Protein AF-0000000068720151 (afdb_homodimer)

pLDDT: mean 91.63, std 10.08, range [41.59, 97.94]

Sequence (120 aa):
MGKVEFNQDSFGQQLIITGLARLVEAEGLTPHEAFDVLRLIQTNTFHALADLHKEYKNNKMGKVEFNQDSFGQQLIITGLARLVEAEGLTPHEAFDVLRLIQTNTFHALADLHKEYKNNK

Foldseek 3Di:
DPDDDDDPPDPVVVVLVVVLVCCCPVVVDDNVVSVVVVVVCCVVCVVVVVVVVVVVVVVD/DPDDDDDCPDPVVVVLVVVLVCCCPVVVDDNVVSVVVVVVCCVVCVVVVVVVVVVVVVVD

Nearest PDB structures (foldseek):
  1zx3-assembly1_A  TM=4.528E-01  e=2.268E+00  Nitrosomonas europaea ATCC 19718
  5qt4-assembly1_A  TM=7.504E-01  e=8.274E+00  Trypanosoma brucei
  7rd1-assembly1_R  TM=5.507E-01  e=5.374E+00  Chimpanzee adenovirus Y25
  3vox-assembly1_A  TM=3.774E-01  e=6.206E+00  Lactococcus lactis subsp. lactis Il1403
  5qt4-assembly1_A  TM=7.510E-01  e=6.836E+00  Trypanosoma brucei

Solvent-accessible surface area (backbone atoms only — not comparable to full-atom values): 6580 Å² total; per-residue (Å²): 124,84,79,78,67,89,46,87,84,36,67,27,52,43,32,30,52,50,10,47,49,37,32,21,60,73,67,65,32,48,52,68,53,42,51,52,41,51,53,45,47,50,68,74,40,42,66,63,39,45,52,44,30,53,50,41,63,69,72,105,124,83,79,79,66,88,47,87,82,37,67,27,52,43,32,31,52,51,11,47,48,36,32,22,60,74,67,63,32,48,52,67,52,43,52,52,42,50,54,45,48,50,69,74,38,44,66,64,38,44,52,45,30,54,51,41,62,70,72,105

Radius of gyration: 14.35 Å; Cα contacts (8 Å, |Δi|>4): 146; chains: 2; bounding box: 29×47×34 Å

Organism: Bacillus thuringiensis (NCBI:txid1428)

Structure (mmCIF, N/CA/C/O backbone):
data_AF-0000000068720151-model_v1
#
loop_
_entity.id
_entity.type
_entity.pdbx_description
1 polymer 'Uncharacterized protein'
#
loop_
_atom_site.group_PDB
_atom_site.id
_atom_site.type_symbol
_atom_site.label_atom_id
_atom_site.label_alt_id
_atom_site.label_comp_id
_atom_site.label_asym_id
_atom_site.label_entity_id
_atom_site.label_seq_id
_atom_site.pdbx_PDB_ins_code
_atom_site.Cartn_x
_atom_site.Cartn_y
_atom_site.Cartn_z
_atom_site.occupancy
_atom_site.B_iso_or_equiv
_atom_site.auth_seq_id
_atom_site.auth_comp_id
_atom_site.auth_asym_id
_atom_site.auth_atom_id
_atom_site.pdbx_PDB_model_num
ATOM 1 N N . MET A 1 1 ? 14.273 -16.922 -3.461 1 41.59 1 MET A N 1
ATOM 2 C CA . MET A 1 1 ? 13.211 -15.945 -3.244 1 41.59 1 MET A CA 1
ATOM 3 C C . MET A 1 1 ? 13.469 -14.664 -4.035 1 41.59 1 MET A C 1
ATOM 5 O O . MET A 1 1 ? 14.531 -14.055 -3.906 1 41.59 1 MET A O 1
ATOM 9 N N . GLY A 1 2 ? 12.977 -14.688 -5.211 1 53.66 2 GLY A N 1
ATOM 10 C CA . GLY A 1 2 ? 13.414 -13.594 -6.062 1 53.66 2 GLY A CA 1
ATOM 11 C C . GLY A 1 2 ? 13.367 -12.25 -5.371 1 53.66 2 GLY A C 1
ATOM 12 O O . GLY A 1 2 ? 12.656 -12.078 -4.379 1 53.66 2 GLY A O 1
ATOM 13 N N . LYS A 1 3 ? 14.398 -11.438 -5.328 1 67.62 3 LYS A N 1
ATOM 14 C CA . LYS A 1 3 ? 14.711 -10.227 -4.566 1 67.62 3 LYS A CA 1
ATOM 15 C C . LYS A 1 3 ? 13.688 -9.125 -4.848 1 67.62 3 LYS A C 1
ATOM 17 O O . LYS A 1 3 ? 13.523 -8.703 -5.992 1 67.62 3 LYS A O 1
ATOM 22 N N . VAL A 1 4 ? 12.578 -9.031 -4.012 1 81.94 4 VAL A N 1
ATOM 23 C CA . VAL A 1 4 ? 11.648 -7.91 -4.109 1 81.94 4 VAL A CA 1
ATOM 24 C C . VAL A 1 4 ? 12.414 -6.594 -4.074 1 81.94 4 VAL A C 1
ATOM 26 O O . VAL A 1 4 ? 13.359 -6.438 -3.297 1 81.94 4 VAL A O 1
ATOM 29 N N . GLU A 1 5 ? 12.203 -5.812 -5.121 1 88.94 5 GLU A N 1
ATOM 30 C CA . GLU A 1 5 ? 12.867 -4.516 -5.207 1 88.94 5 GLU A CA 1
ATOM 31 C C . GLU A 1 5 ? 11.852 -3.383 -5.34 1 88.94 5 GLU A C 1
ATOM 33 O O . GLU A 1 5 ? 10.727 -3.6 -5.805 1 88.94 5 GLU A O 1
ATOM 38 N N . PHE A 1 6 ? 12.305 -2.312 -4.824 1 91.38 6 PHE A N 1
ATOM 39 C CA . PHE A 1 6 ? 11.523 -1.107 -5.074 1 91.38 6 PHE A CA 1
ATOM 40 C C . PHE A 1 6 ? 11.586 -0.722 -6.551 1 91.38 6 PHE A C 1
ATOM 42 O O . PHE A 1 6 ? 12.672 -0.605 -7.121 1 91.38 6 PHE A O 1
ATOM 49 N N . ASN A 1 7 ? 10.508 -0.681 -7.141 1 91.69 7 ASN A N 1
ATOM 50 C CA . ASN A 1 7 ? 10.398 -0.36 -8.562 1 91.69 7 ASN A CA 1
ATOM 51 C C . ASN A 1 7 ? 9.32 0.685 -8.82 1 91.69 7 ASN A C 1
ATOM 53 O O . ASN A 1 7 ? 8.125 0.381 -8.75 1 91.69 7 ASN A O 1
ATOM 57 N N . GLN A 1 8 ? 9.75 1.823 -9.281 1 86.12 8 GLN A N 1
ATOM 58 C CA . GLN A 1 8 ? 8.82 2.928 -9.492 1 86.12 8 GLN A CA 1
ATOM 59 C C . GLN A 1 8 ? 7.961 2.693 -10.734 1 86.12 8 GLN A C 1
ATOM 61 O O . GLN A 1 8 ? 6.938 3.357 -10.922 1 86.12 8 GLN A O 1
ATOM 66 N N . ASP A 1 9 ? 8.469 1.766 -11.547 1 89.94 9 ASP A N 1
ATOM 67 C CA . ASP A 1 9 ? 7.746 1.499 -12.781 1 89.94 9 ASP A CA 1
ATOM 68 C C . ASP A 1 9 ? 6.68 0.422 -12.578 1 89.94 9 ASP A C 1
ATOM 70 O O . ASP A 1 9 ? 5.887 0.15 -13.484 1 89.94 9 ASP A O 1
ATOM 74 N N . SER A 1 10 ? 6.594 -0.222 -11.438 1 93.38 10 SER A N 1
ATOM 75 C CA . SER A 1 10 ? 5.562 -1.202 -11.109 1 93.38 10 SER A CA 1
ATOM 76 C C . SER A 1 10 ? 4.215 -0.529 -10.867 1 93.38 10 SER A C 1
ATOM 78 O O . SER A 1 10 ? 4.086 0.311 -9.977 1 93.38 10 SER A O 1
ATOM 80 N N . PHE A 1 11 ? 3.32 -0.9 -11.672 1 94.75 11 PHE A N 1
ATOM 81 C CA . PHE A 1 11 ? 1.994 -0.306 -11.547 1 94.75 11 PHE A CA 1
ATOM 82 C C . PHE A 1 11 ? 1.408 -0.584 -10.164 1 94.75 11 PHE A C 1
ATOM 84 O O . PHE A 1 11 ? 0.791 0.294 -9.555 1 94.75 11 PHE A O 1
ATOM 91 N N . GLY A 1 12 ? 1.623 -1.837 -9.609 1 96.06 12 GLY A N 1
ATOM 92 C CA . GLY A 1 12 ? 1.168 -2.176 -8.273 1 96.06 12 GLY A CA 1
ATOM 93 C C . GLY A 1 12 ? 1.778 -1.302 -7.195 1 96.06 12 GLY A C 1
ATOM 94 O O . GLY A 1 12 ? 1.074 -0.822 -6.305 1 96.06 12 GLY A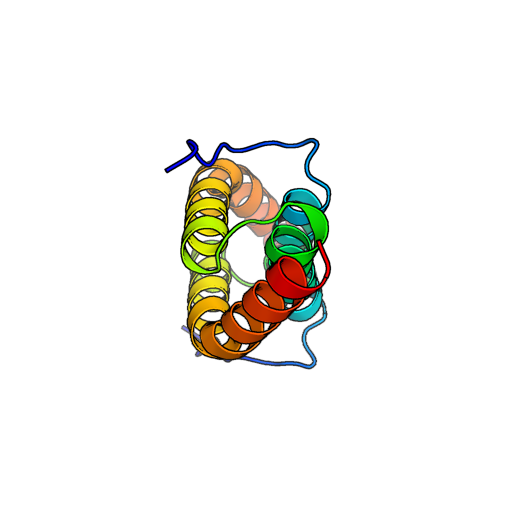 O 1
ATOM 95 N N . GLN A 1 13 ? 3.064 -1.029 -7.324 1 97.06 13 GLN A N 1
ATOM 96 C CA . GLN A 1 13 ? 3.734 -0.199 -6.328 1 97.06 13 GLN A CA 1
ATOM 97 C C . GLN A 1 13 ? 3.293 1.258 -6.441 1 97.06 13 GLN A C 1
ATOM 99 O O . GLN A 1 13 ? 3.143 1.945 -5.43 1 97.06 13 GLN A O 1
ATOM 104 N N . GLN A 1 14 ? 3.01 1.705 -7.66 1 97.25 14 GLN A N 1
ATOM 105 C CA . GLN A 1 14 ? 2.523 3.066 -7.855 1 97.25 14 GLN A CA 1
ATOM 106 C C . GLN A 1 14 ? 1.164 3.266 -7.191 1 97.25 14 GLN A C 1
ATOM 108 O O . GLN A 1 14 ? 0.91 4.309 -6.586 1 97.25 14 GLN A O 1
ATOM 113 N N . LEU A 1 15 ? 0.269 2.303 -7.316 1 97.5 15 LEU A N 1
ATOM 114 C CA . LEU A 1 15 ? -1.041 2.375 -6.676 1 97.5 15 LEU A CA 1
ATOM 115 C C . LEU A 1 15 ? -0.901 2.471 -5.16 1 97.5 15 LEU A C 1
ATOM 117 O O . LEU A 1 15 ? -1.6 3.258 -4.52 1 97.5 15 LEU A O 1
ATOM 121 N N . ILE A 1 16 ? 0.023 1.646 -4.559 1 97.81 16 ILE A N 1
ATOM 122 C CA . ILE A 1 16 ? 0.236 1.635 -3.117 1 97.81 16 ILE A CA 1
ATOM 123 C C . ILE A 1 16 ? 0.762 2.994 -2.662 1 97.81 16 ILE A C 1
ATOM 125 O O . ILE A 1 16 ? 0.274 3.559 -1.68 1 97.81 16 ILE A O 1
ATOM 129 N N . ILE A 1 17 ? 1.758 3.584 -3.406 1 97.94 17 ILE A N 1
ATOM 130 C CA . ILE A 1 17 ? 2.326 4.887 -3.07 1 97.94 17 ILE A CA 1
ATOM 131 C C . ILE A 1 17 ? 1.241 5.957 -3.145 1 97.94 17 ILE A C 1
ATOM 133 O O . ILE A 1 17 ? 1.145 6.812 -2.264 1 97.94 17 ILE A O 1
ATOM 137 N N . THR A 1 18 ? 0.446 5.898 -4.195 1 97.69 18 THR A N 1
ATOM 138 C CA . THR A 1 18 ? -0.649 6.852 -4.352 1 97.69 18 THR A CA 1
ATOM 139 C C . THR A 1 18 ? -1.644 6.727 -3.201 1 97.69 18 THR A C 1
ATOM 141 O O . THR A 1 18 ? -2.146 7.73 -2.697 1 97.69 18 THR A O 1
ATOM 144 N N . GLY A 1 19 ? -1.971 5.477 -2.818 1 97.62 19 GLY A N 1
ATOM 145 C CA . GLY A 1 19 ? -2.844 5.262 -1.675 1 97.62 19 GLY A CA 1
ATOM 146 C C . GLY A 1 19 ? -2.309 5.871 -0.393 1 97.62 19 GLY A C 1
ATOM 147 O O . GLY A 1 19 ? -3.051 6.512 0.353 1 97.62 19 GLY A O 1
ATOM 148 N N . LEU A 1 20 ? -0.996 5.699 -0.151 1 97.44 20 LEU A N 1
ATOM 149 C CA . LEU A 1 20 ? -0.358 6.281 1.024 1 97.44 20 LEU A CA 1
ATOM 150 C C . LEU A 1 20 ? -0.434 7.805 0.988 1 97.44 20 LEU A C 1
ATOM 152 O O . LEU A 1 20 ? -0.762 8.438 1.994 1 97.44 20 LEU A O 1
ATOM 156 N N . ALA A 1 21 ? -0.128 8.398 -0.179 1 97.38 21 ALA A N 1
ATOM 157 C CA . ALA A 1 21 ? -0.185 9.852 -0.333 1 97.38 21 ALA A CA 1
ATOM 158 C C . ALA A 1 21 ? -1.59 10.375 -0.053 1 97.38 21 ALA A C 1
ATOM 160 O O . ALA A 1 21 ? -1.752 11.422 0.578 1 97.38 21 ALA A O 1
ATOM 161 N N . ARG A 1 22 ? -2.576 9.648 -0.525 1 96.56 22 ARG A N 1
ATOM 162 C CA . ARG A 1 22 ? -3.963 10.039 -0.311 1 96.56 22 ARG A CA 1
ATOM 163 C C . ARG A 1 22 ? -4.312 10.031 1.174 1 96.56 22 ARG A C 1
ATOM 165 O O . ARG A 1 22 ? -5.016 10.922 1.657 1 96.56 22 ARG A O 1
ATOM 172 N N . LEU A 1 23 ? -3.877 9.008 1.908 1 95.81 23 LEU A N 1
ATOM 173 C CA . LEU A 1 23 ? -4.129 8.938 3.344 1 95.81 23 LEU A CA 1
ATOM 174 C C . LEU A 1 23 ? -3.561 10.164 4.055 1 95.81 23 LEU A C 1
ATOM 176 O O . LEU A 1 23 ? -4.191 10.703 4.965 1 95.81 23 LEU A O 1
ATOM 180 N N . VAL A 1 24 ? -2.412 10.656 3.559 1 95.81 24 VAL A N 1
ATOM 181 C CA . VAL A 1 24 ? -1.737 11.781 4.199 1 95.81 24 VAL A CA 1
ATOM 182 C C . VAL A 1 24 ? -2.379 13.094 3.754 1 95.81 24 VAL A C 1
ATOM 184 O O . VAL A 1 24 ? -2.746 13.922 4.586 1 95.81 24 VAL A O 1
ATOM 187 N N . GLU A 1 25 ? -2.594 13.234 2.514 1 93.44 25 GLU A N 1
ATOM 188 C CA . GLU A 1 25 ? -2.996 14.516 1.946 1 93.44 25 GLU A CA 1
ATOM 189 C C . GLU A 1 25 ? -4.5 14.734 2.084 1 93.44 25 GLU A C 1
ATOM 191 O O . GLU A 1 25 ? -4.953 15.859 2.301 1 93.44 25 GLU A O 1
ATOM 196 N N . ALA A 1 26 ? -5.285 13.656 1.957 1 89.38 26 ALA A N 1
ATOM 197 C CA . ALA A 1 26 ? -6.738 13.812 1.945 1 89.38 26 ALA A CA 1
ATOM 198 C C . ALA A 1 26 ? -7.336 13.477 3.309 1 89.38 26 ALA A C 1
ATOM 200 O O . ALA A 1 26 ? -8.352 14.055 3.709 1 89.38 26 ALA A O 1
ATOM 201 N N . GLU A 1 27 ? -6.73 12.594 4.012 1 88.25 27 GLU A N 1
ATOM 202 C CA . GLU A 1 27 ? -7.305 12.156 5.281 1 88.25 27 GLU A CA 1
ATOM 203 C C . GLU A 1 27 ? -6.535 12.734 6.465 1 88.25 27 GLU A C 1
ATOM 205 O O . GLU A 1 27 ? -6.957 12.602 7.613 1 88.25 27 GLU A O 1
ATOM 210 N N . GLY A 1 28 ? -5.379 13.359 6.238 1 91.12 28 GLY A N 1
ATOM 211 C CA . GLY A 1 28 ? -4.637 14.102 7.25 1 91.12 28 GLY A CA 1
ATOM 212 C C . GLY A 1 28 ? -3.811 13.203 8.156 1 91.12 28 GLY A C 1
ATOM 213 O O . GLY A 1 28 ? -3.396 13.617 9.242 1 91.12 28 GLY A O 1
ATOM 214 N N . LEU A 1 29 ? -3.623 11.969 7.777 1 94.19 29 LEU A N 1
ATOM 215 C CA . LEU A 1 29 ? -2.816 11.055 8.586 1 94.19 29 LEU A CA 1
ATOM 216 C C . LEU A 1 29 ? -1.342 11.445 8.523 1 94.19 29 LEU A C 1
ATOM 218 O O . LEU A 1 29 ? -0.856 11.898 7.488 1 94.19 29 LEU A O 1
ATOM 222 N N . THR A 1 30 ? -0.67 11.25 9.609 1 95.19 30 THR A N 1
ATOM 223 C CA . THR A 1 30 ? 0.785 11.344 9.586 1 95.19 30 THR A CA 1
ATOM 224 C C . THR A 1 30 ? 1.392 10.156 8.852 1 95.19 30 THR A C 1
ATOM 226 O O . THR A 1 30 ? 0.724 9.141 8.641 1 95.19 30 THR A O 1
ATOM 229 N N . PRO A 1 31 ? 2.6 10.266 8.398 1 95.69 31 PRO A N 1
ATOM 230 C CA . PRO A 1 31 ? 3.25 9.109 7.773 1 95.69 31 PRO A CA 1
ATOM 231 C C . PRO A 1 31 ? 3.217 7.863 8.648 1 95.69 31 PRO A C 1
ATOM 233 O O . PRO A 1 31 ? 2.957 6.762 8.156 1 95.69 31 PRO A O 1
ATOM 236 N N . HIS A 1 32 ? 3.404 8.016 9.945 1 95.62 32 HIS A N 1
ATOM 237 C CA . HIS A 1 32 ? 3.379 6.879 10.859 1 95.62 32 HIS A CA 1
ATOM 238 C C . HIS A 1 32 ? 1.992 6.25 10.922 1 95.62 32 HIS A C 1
ATOM 240 O O . HIS A 1 32 ? 1.861 5.023 10.906 1 95.62 32 HIS A O 1
ATOM 246 N N . GLU A 1 33 ? 1.009 7.074 11 1 95.94 33 GLU A N 1
ATOM 247 C CA . GLU A 1 33 ? -0.359 6.566 11.016 1 95.94 33 GLU A CA 1
ATOM 248 C C . GLU A 1 33 ? -0.703 5.863 9.703 1 95.94 33 GLU A C 1
ATOM 250 O O . GLU A 1 33 ? -1.388 4.84 9.703 1 95.94 33 GLU A O 1
ATOM 255 N N . ALA A 1 34 ? -0.273 6.457 8.547 1 96.56 34 ALA A N 1
ATOM 256 C CA . ALA A 1 34 ? -0.475 5.82 7.25 1 96.56 34 ALA A CA 1
ATOM 257 C C . ALA A 1 34 ? 0.178 4.441 7.211 1 96.56 34 ALA A C 1
ATOM 259 O O . ALA A 1 34 ? -0.389 3.494 6.656 1 96.56 34 ALA A O 1
ATOM 260 N N . PHE A 1 35 ? 1.33 4.309 7.773 1 96.5 35 PHE A N 1
ATOM 261 C CA . PHE A 1 35 ? 2.027 3.029 7.809 1 96.5 35 PHE A CA 1
ATOM 262 C C . PHE A 1 35 ? 1.314 2.049 8.727 1 96.5 35 PHE A C 1
ATOM 264 O O . PHE A 1 35 ? 1.316 0.84 8.477 1 96.5 35 PHE A O 1
ATOM 271 N N . ASP A 1 36 ? 0.701 2.518 9.812 1 95.88 36 ASP A N 1
ATOM 272 C CA . ASP A 1 36 ? -0.145 1.668 10.648 1 95.88 36 ASP A CA 1
ATOM 273 C C . ASP A 1 36 ? -1.32 1.111 9.852 1 95.88 36 ASP A C 1
ATOM 275 O O . ASP A 1 36 ? -1.708 -0.045 10.031 1 95.88 36 ASP A O 1
ATOM 279 N N . VAL A 1 37 ? -1.854 1.95 8.984 1 95.56 37 VAL A N 1
ATOM 280 C CA . VAL A 1 37 ? -2.932 1.502 8.109 1 95.56 37 VAL A CA 1
ATOM 281 C C . VAL A 1 37 ? -2.434 0.371 7.215 1 95.56 37 VAL A C 1
ATOM 283 O O . VAL A 1 37 ? -3.145 -0.612 6.992 1 95.56 37 VAL A O 1
ATOM 286 N N . LEU A 1 38 ? -1.179 0.448 6.652 1 95.75 38 LEU A N 1
ATOM 287 C CA . LEU A 1 38 ? -0.61 -0.608 5.824 1 95.75 38 LEU A CA 1
ATOM 288 C C . LEU A 1 38 ? -0.58 -1.934 6.578 1 95.75 38 LEU A C 1
ATOM 290 O O . LEU A 1 38 ? -0.884 -2.984 6.008 1 95.75 38 LEU A O 1
ATOM 294 N N . ARG A 1 39 ? -0.204 -1.845 7.793 1 94.31 39 ARG A N 1
ATOM 295 C CA . ARG A 1 39 ? -0.138 -3.059 8.602 1 94.31 39 ARG A CA 1
ATOM 296 C C . ARG A 1 39 ? -1.521 -3.68 8.766 1 94.31 39 ARG A C 1
ATOM 298 O O . ARG A 1 39 ? -1.667 -4.902 8.711 1 94.31 39 ARG A O 1
ATOM 305 N N . LEU A 1 40 ? -2.504 -2.84 8.984 1 95.5 40 LEU A N 1
ATOM 306 C CA . LEU A 1 40 ? -3.875 -3.328 9.102 1 95.5 40 LEU A CA 1
ATOM 307 C C . LEU A 1 40 ? -4.34 -3.961 7.797 1 95.5 40 LEU A C 1
ATOM 309 O O . LEU A 1 40 ? -4.965 -5.023 7.805 1 95.5 40 LEU A O 1
ATOM 313 N N . ILE A 1 41 ? -3.963 -3.299 6.758 1 96.44 41 ILE A N 1
ATOM 314 C CA . ILE A 1 41 ? -4.344 -3.812 5.445 1 96.44 41 ILE A CA 1
ATOM 315 C C . ILE A 1 41 ? -3.686 -5.172 5.215 1 96.44 41 ILE A C 1
ATOM 317 O O . ILE A 1 41 ? -4.324 -6.102 4.711 1 96.44 41 ILE A O 1
ATOM 321 N N . GLN A 1 42 ? -2.434 -5.227 5.531 1 95.81 42 GLN A N 1
ATOM 322 C CA . GLN A 1 42 ? -1.719 -6.492 5.426 1 95.81 42 GLN A CA 1
ATOM 323 C C . GLN A 1 42 ? -2.465 -7.609 6.148 1 95.81 42 GLN A C 1
ATOM 325 O O . GLN A 1 42 ? -2.736 -8.664 5.57 1 95.81 42 GLN A O 1
ATOM 330 N N . THR A 1 43 ? -2.83 -7.398 7.336 1 94.94 43 THR A N 1
ATOM 331 C CA . THR A 1 43 ? -3.463 -8.398 8.188 1 94.94 43 THR A CA 1
ATOM 332 C C . THR A 1 43 ? -4.844 -8.766 7.652 1 94.94 43 THR A C 1
ATOM 334 O O . THR A 1 43 ? -5.227 -9.938 7.656 1 94.94 43 THR A O 1
ATOM 337 N N . ASN A 1 44 ? -5.504 -7.848 7.156 1 95.75 44 ASN A N 1
ATOM 338 C CA . ASN A 1 44 ? -6.895 -8.062 6.77 1 95.75 44 ASN A CA 1
ATOM 339 C C . ASN A 1 44 ? -7.004 -8.641 5.363 1 95.75 44 ASN A C 1
ATOM 341 O O . ASN A 1 44 ? -8.062 -9.148 4.977 1 95.75 44 ASN A O 1
ATOM 345 N N . THR A 1 45 ? -5.875 -8.547 4.652 1 96.12 45 THR A N 1
ATOM 346 C CA . THR A 1 45 ? -5.992 -8.945 3.254 1 96.12 45 THR A CA 1
ATOM 347 C C . THR A 1 45 ? -5.164 -10.195 2.98 1 96.12 45 THR A C 1
ATOM 349 O O . THR A 1 45 ? -5.164 -10.719 1.861 1 96.12 45 THR A O 1
ATOM 352 N N . PHE A 1 46 ? -4.48 -10.711 3.902 1 96.25 46 PHE A N 1
ATOM 353 C CA . PHE A 1 46 ? -3.555 -11.812 3.689 1 96.25 46 PHE A CA 1
ATOM 354 C C . PHE A 1 46 ? -4.262 -13 3.035 1 96.25 46 PHE A C 1
ATOM 356 O O . PHE A 1 46 ? -3.803 -13.516 2.014 1 96.25 46 PHE A O 1
ATOM 363 N N . HIS A 1 47 ? -5.383 -13.477 3.592 1 96.06 47 HIS A N 1
ATOM 364 C CA . HIS A 1 47 ? -6.078 -14.656 3.09 1 96.06 47 HIS A CA 1
ATOM 365 C C . HIS A 1 47 ? -6.59 -14.438 1.671 1 96.06 47 HIS A C 1
ATOM 367 O O . HIS A 1 47 ? -6.48 -15.32 0.822 1 96.06 47 HIS A O 1
ATOM 373 N N . ALA A 1 48 ? -7.184 -13.328 1.5 1 96.06 48 ALA A N 1
ATOM 374 C CA . ALA A 1 48 ? -7.688 -13.008 0.167 1 96.06 48 ALA A CA 1
ATOM 375 C C . ALA A 1 48 ? -6.562 -13.008 -0.862 1 96.06 48 ALA A C 1
ATOM 377 O O . ALA A 1 48 ? -6.727 -13.523 -1.971 1 96.06 48 ALA A O 1
ATOM 378 N N . LEU A 1 49 ? -5.34 -12.547 -0.521 1 97.06 49 LEU A N 1
ATOM 379 C CA . LEU A 1 49 ? -4.195 -12.516 -1.422 1 97.06 49 LEU A CA 1
ATOM 380 C C . LEU A 1 49 ? -3.646 -13.922 -1.651 1 97.06 49 LEU A C 1
ATOM 382 O O . LEU A 1 49 ? -3.189 -14.242 -2.752 1 97.06 49 LEU A O 1
ATOM 386 N N . ALA A 1 50 ? -3.676 -14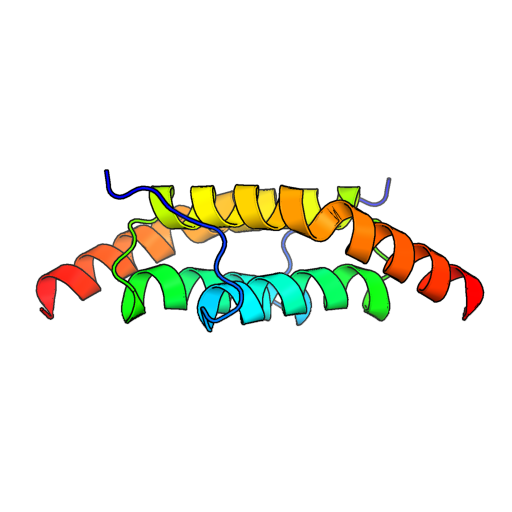.672 -0.575 1 96.88 50 ALA A N 1
ATOM 387 C CA . ALA A 1 50 ? -3.24 -16.062 -0.708 1 96.88 50 ALA A CA 1
ATOM 388 C C . ALA A 1 50 ? -4.117 -16.812 -1.7 1 96.88 50 ALA A C 1
ATOM 390 O O . ALA A 1 50 ? -3.611 -17.562 -2.545 1 96.88 50 ALA A O 1
ATOM 391 N N . ASP A 1 51 ? -5.414 -16.641 -1.592 1 96.19 51 ASP A N 1
ATOM 392 C CA . ASP A 1 51 ? -6.348 -17.281 -2.52 1 96.19 51 ASP A CA 1
ATOM 393 C C . ASP A 1 51 ? -6.113 -16.797 -3.949 1 96.19 51 ASP A C 1
ATOM 395 O O . ASP A 1 51 ? -6.133 -17.594 -4.891 1 96.19 51 ASP A O 1
ATOM 399 N N . LEU A 1 52 ? -5.922 -15.492 -4.094 1 94.5 52 LEU A N 1
ATOM 400 C CA . LEU A 1 52 ? -5.629 -14.906 -5.395 1 94.5 52 LEU A CA 1
ATOM 401 C C . LEU A 1 52 ? -4.379 -15.523 -6.008 1 94.5 52 LEU A C 1
ATOM 403 O O . LEU A 1 52 ? -4.332 -15.781 -7.215 1 94.5 52 LEU A O 1
ATOM 407 N N . HIS A 1 53 ? -3.391 -15.711 -5.168 1 94.88 53 HIS A N 1
ATOM 408 C CA . HIS A 1 53 ? -2.143 -16.297 -5.645 1 94.88 53 HIS A CA 1
ATOM 409 C C . HIS A 1 53 ? -2.355 -17.719 -6.141 1 94.88 53 HIS A C 1
ATOM 411 O O . HIS A 1 53 ? -1.769 -18.125 -7.148 1 94.88 53 HIS A O 1
ATOM 417 N N . LYS A 1 54 ? -3.143 -18.484 -5.391 1 94.38 54 LYS A N 1
ATOM 418 C CA . LYS A 1 54 ? -3.463 -19.844 -5.809 1 94.38 54 LYS A CA 1
ATOM 419 C C . LYS A 1 54 ? -4.129 -19.844 -7.184 1 94.38 54 LYS A C 1
ATOM 421 O O . LYS A 1 54 ? -3.803 -20.688 -8.031 1 94.38 54 LYS A O 1
ATOM 426 N N . GLU A 1 55 ? -5.055 -18.953 -7.355 1 90.88 55 GLU A N 1
ATOM 427 C CA . GLU A 1 55 ? -5.746 -18.844 -8.633 1 90.88 55 GLU A CA 1
ATOM 428 C C . GLU A 1 55 ? -4.781 -18.469 -9.75 1 90.88 55 GLU A C 1
ATOM 430 O O . GLU A 1 55 ? -4.891 -18.969 -10.875 1 90.88 55 GLU A O 1
ATOM 435 N N . TYR A 1 56 ? -3.859 -17.516 -9.461 1 86.75 56 TYR A N 1
ATOM 436 C CA . TYR A 1 56 ? -2.838 -17.094 -10.414 1 86.75 56 TYR A CA 1
ATOM 437 C C . TYR A 1 56 ? -2.01 -18.281 -10.875 1 86.75 56 TYR A C 1
ATOM 439 O O . TYR A 1 56 ? -1.737 -18.438 -12.07 1 86.75 56 TYR A O 1
ATOM 447 N N . LYS A 1 57 ? -1.649 -19.141 -9.984 1 87.69 57 LYS A N 1
ATOM 448 C CA . LYS A 1 57 ? -0.816 -20.297 -10.289 1 87.69 57 LYS A CA 1
ATOM 449 C C . LYS A 1 57 ? -1.586 -21.328 -11.109 1 87.69 57 LYS A C 1
ATOM 451 O O . LYS A 1 57 ? -1.012 -22 -11.977 1 87.69 57 LYS A O 1
ATOM 456 N N . ASN A 1 58 ? -2.793 -21.359 -10.781 1 86.5 58 ASN A N 1
ATOM 457 C CA . ASN A 1 58 ? -3.615 -22.344 -11.477 1 86.5 58 ASN A CA 1
ATOM 458 C C . ASN A 1 58 ? -3.926 -21.906 -12.906 1 86.5 58 ASN A C 1
ATOM 460 O O . ASN A 1 58 ? -4.207 -22.75 -13.773 1 86.5 58 ASN A O 1
ATOM 464 N N . ASN A 1 59 ? -3.967 -20.641 -13.109 1 81.88 59 ASN A N 1
ATOM 465 C CA . ASN A 1 59 ? -4.336 -20.125 -14.422 1 81.88 59 ASN A CA 1
ATOM 466 C C . ASN A 1 59 ? -3.119 -19.969 -15.328 1 81.88 59 ASN A C 1
ATOM 468 O O . ASN A 1 59 ? -3.25 -19.578 -16.484 1 81.88 59 ASN A O 1
ATOM 472 N N . LYS A 1 60 ? -1.922 -20 -14.898 1 70.5 60 LYS A N 1
ATOM 473 C CA . LYS A 1 60 ? -0.735 -20.047 -15.742 1 70.5 60 LYS A CA 1
ATOM 474 C C . LYS A 1 60 ? -0.381 -21.484 -16.125 1 70.5 60 LYS A C 1
ATOM 476 O O . LYS A 1 60 ? -0.02 -21.75 -17.266 1 70.5 60 LYS A O 1
ATOM 481 N N . MET B 1 1 ? -3.979 9.727 19.797 1 41.97 1 MET B N 1
ATOM 482 C CA . MET B 1 1 ? -3.613 9.25 18.469 1 41.97 1 MET B CA 1
ATOM 483 C C . MET B 1 1 ? -4.789 8.539 17.812 1 41.97 1 MET B C 1
ATOM 485 O O . MET B 1 1 ? -5.352 7.598 18.375 1 41.97 1 MET B O 1
ATOM 489 N N . GLY B 1 2 ? -5.504 9.305 17.094 1 53.84 2 GLY B N 1
ATOM 490 C CA . GLY B 1 2 ? -6.762 8.711 16.672 1 53.84 2 GLY B CA 1
ATOM 491 C C . GLY B 1 2 ? -6.602 7.32 16.094 1 53.84 2 GLY B C 1
ATOM 492 O O . GLY B 1 2 ? -5.512 6.949 15.656 1 53.84 2 GLY B O 1
ATOM 493 N N . LYS B 1 3 ? -7.281 6.305 16.516 1 68 3 LYS B N 1
ATOM 494 C CA . LYS B 1 3 ? -7.195 4.867 16.266 1 68 3 LYS B CA 1
ATOM 495 C C . LYS B 1 3 ? -7.371 4.562 14.781 1 68 3 LYS B C 1
ATOM 497 O O . LYS B 1 3 ? -8.383 4.926 14.18 1 68 3 LYS B O 1
ATOM 502 N N . VAL B 1 4 ? -6.227 4.418 13.992 1 81.62 4 VAL B N 1
ATOM 503 C CA . VAL B 1 4 ? -6.316 3.979 12.602 1 81.62 4 VAL B CA 1
ATOM 504 C C . VAL B 1 4 ? -7.105 2.676 12.516 1 81.62 4 VAL B C 1
ATOM 506 O O . VAL B 1 4 ? -6.965 1.803 13.375 1 81.62 4 VAL B O 1
ATOM 509 N N . GLU B 1 5 ? -8.117 2.711 11.695 1 88.62 5 GLU B N 1
ATOM 510 C CA . GLU B 1 5 ? -8.953 1.527 11.508 1 88.62 5 GLU B CA 1
ATOM 511 C C . GLU B 1 5 ? -8.961 1.09 10.047 1 88.62 5 GLU B C 1
ATOM 513 O O . GLU B 1 5 ? -8.719 1.9 9.148 1 88.62 5 GLU B O 1
ATOM 518 N N . PHE B 1 6 ? -9.133 -0.179 9.953 1 90.94 6 PHE B N 1
ATOM 519 C CA . PHE B 1 6 ? -9.367 -0.697 8.609 1 90.94 6 PHE B CA 1
ATOM 520 C C . PHE B 1 6 ? -10.711 -0.22 8.078 1 90.94 6 PHE B C 1
ATOM 522 O O . PHE B 1 6 ? -11.742 -0.376 8.734 1 90.94 6 PHE B O 1
ATOM 529 N N . ASN B 1 7 ? -10.68 0.456 7.02 1 91.31 7 ASN B N 1
ATOM 530 C CA . ASN B 1 7 ? -11.883 1.009 6.398 1 91.31 7 ASN B CA 1
ATOM 531 C C . ASN B 1 7 ? -11.922 0.72 4.902 1 91.31 7 ASN B C 1
ATOM 533 O O . ASN B 1 7 ? -11.18 1.33 4.129 1 91.31 7 ASN B O 1
ATOM 537 N N . GLN B 1 8 ? -12.875 -0.066 4.516 1 85.56 8 GLN B N 1
ATOM 538 C CA . GLN B 1 8 ? -12.969 -0.482 3.119 1 85.56 8 GLN B CA 1
ATOM 539 C C . GLN B 1 8 ? -13.469 0.658 2.236 1 85.56 8 GLN B C 1
ATOM 541 O O . GLN B 1 8 ? -13.344 0.602 1.012 1 85.56 8 GLN B O 1
ATOM 546 N N . ASP B 1 9 ? -14.062 1.637 2.928 1 89.62 9 ASP B N 1
ATOM 547 C CA . ASP B 1 9 ? -14.625 2.754 2.174 1 89.62 9 ASP B CA 1
ATOM 548 C C . ASP B 1 9 ? -13.586 3.854 1.963 1 89.62 9 ASP B C 1
ATOM 550 O O . ASP B 1 9 ? -13.844 4.824 1.245 1 89.62 9 ASP B O 1
ATOM 554 N N . SER B 1 10 ? -12.414 3.773 2.541 1 93.31 10 SER B N 1
ATOM 555 C CA . SER B 1 10 ? -11.32 4.723 2.328 1 93.31 10 SER B CA 1
ATOM 556 C C . SER B 1 10 ? -10.703 4.551 0.944 1 93.31 10 SER B C 1
ATOM 558 O O . SER B 1 10 ? -10.203 3.475 0.611 1 93.31 10 SER B O 1
ATOM 560 N N . PHE B 1 11 ? -10.789 5.578 0.212 1 94.75 11 PHE B N 1
ATOM 561 C CA . PHE B 1 11 ? -10.25 5.52 -1.142 1 94.75 11 PHE B CA 1
ATOM 562 C C . PHE B 1 11 ? -8.758 5.191 -1.117 1 94.75 11 PHE B C 1
ATOM 564 O O . PHE B 1 11 ? -8.281 4.41 -1.94 1 94.75 11 PHE B O 1
ATOM 571 N N . GLY B 1 12 ? -7.977 5.773 -0.123 1 96.06 12 GLY B N 1
ATOM 572 C CA . GLY B 1 12 ? -6.562 5.469 0.029 1 96.06 12 GLY B CA 1
ATOM 573 C C . GLY B 1 12 ? -6.293 4.004 0.319 1 96.06 12 GLY B C 1
ATOM 574 O O . GLY B 1 12 ? -5.402 3.4 -0.282 1 96.06 12 GLY B O 1
ATOM 575 N N . GLN B 1 13 ? -7.121 3.428 1.173 1 97.12 13 GLN B N 1
ATOM 576 C CA . GLN B 1 13 ? -6.93 2.021 1.515 1 97.12 13 GLN B CA 1
ATOM 577 C C . GLN B 1 13 ? -7.316 1.115 0.35 1 97.12 13 GLN B C 1
ATOM 579 O O . GLN B 1 13 ? -6.668 0.092 0.113 1 97.12 13 GLN B O 1
ATOM 584 N N . GLN B 1 14 ? -8.312 1.53 -0.427 1 97.25 14 GLN B N 1
ATOM 585 C CA . GLN B 1 14 ? -8.703 0.761 -1.603 1 97.25 14 GLN B CA 1
ATOM 586 C C . GLN B 1 14 ? -7.582 0.72 -2.633 1 97.25 14 GLN B C 1
ATOM 588 O O . GLN B 1 14 ? -7.328 -0.321 -3.242 1 97.25 14 GLN B O 1
ATOM 593 N N . LEU B 1 15 ? -6.914 1.836 -2.877 1 97.56 15 LEU B N 1
ATOM 594 C CA . LEU B 1 15 ? -5.793 1.889 -3.811 1 97.56 15 LEU B CA 1
ATOM 595 C C . LEU B 1 15 ? -4.676 0.95 -3.371 1 97.56 15 LEU B C 1
ATOM 597 O O . LEU B 1 15 ? -4.094 0.242 -4.195 1 97.56 15 LEU B O 1
ATOM 601 N N . ILE B 1 16 ? -4.355 0.939 -2.025 1 97.81 16 ILE B N 1
ATOM 602 C CA . ILE B 1 16 ? -3.299 0.094 -1.484 1 97.81 16 ILE B CA 1
ATOM 603 C C . ILE B 1 16 ? -3.658 -1.376 -1.686 1 97.81 16 ILE B C 1
ATOM 605 O O . ILE B 1 16 ? -2.828 -2.168 -2.137 1 97.81 16 ILE B O 1
ATOM 609 N N . ILE B 1 17 ? -4.934 -1.769 -1.377 1 97.94 17 ILE B N 1
ATOM 610 C CA . ILE B 1 17 ? -5.391 -3.145 -1.538 1 97.94 17 ILE B CA 1
ATOM 611 C C . ILE B 1 17 ? -5.305 -3.549 -3.008 1 97.94 17 ILE B C 1
ATOM 613 O O . ILE B 1 17 ? -4.844 -4.648 -3.328 1 97.94 17 ILE B O 1
ATOM 617 N N . THR B 1 18 ? -5.75 -2.668 -3.887 1 97.75 18 THR B N 1
ATOM 618 C CA . THR B 1 18 ? -5.68 -2.932 -5.32 1 97.75 18 THR B CA 1
ATOM 619 C C . THR B 1 18 ? -4.234 -3.113 -5.77 1 97.75 18 THR B C 1
ATOM 621 O O . THR B 1 18 ? -3.938 -3.986 -6.586 1 97.75 18 THR B O 1
ATOM 624 N N . GLY B 1 19 ? -3.332 -2.252 -5.266 1 97.56 19 GLY B N 1
ATOM 625 C CA . GLY B 1 19 ? -1.918 -2.398 -5.57 1 97.56 19 GLY B CA 1
ATOM 626 C C . GLY B 1 19 ? -1.354 -3.744 -5.148 1 97.56 19 GLY B C 1
ATOM 627 O O . GLY B 1 19 ? -0.621 -4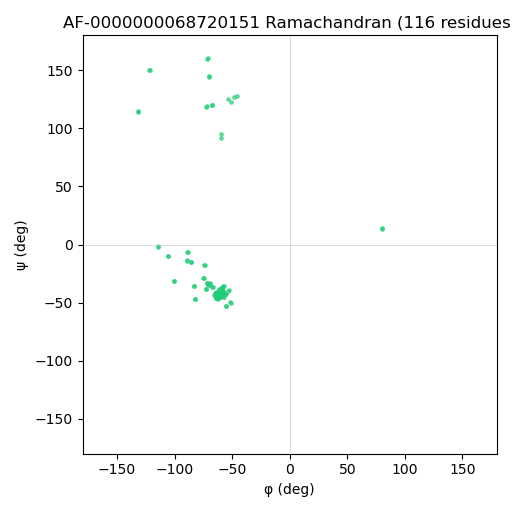.379 -5.906 1 97.56 19 GLY B O 1
ATOM 628 N N . LEU B 1 20 ? -1.732 -4.188 -3.941 1 97.44 20 LEU B N 1
ATOM 629 C CA . LEU B 1 20 ? -1.296 -5.488 -3.449 1 97.44 20 LEU B CA 1
ATOM 630 C C . LEU B 1 20 ? -1.817 -6.609 -4.344 1 97.44 20 LEU B C 1
ATOM 632 O O . LEU B 1 20 ? -1.071 -7.527 -4.695 1 97.44 20 LEU B O 1
ATOM 636 N N . ALA B 1 21 ? -3.117 -6.551 -4.695 1 97.31 21 ALA B N 1
ATOM 637 C CA . ALA B 1 21 ? -3.721 -7.559 -5.562 1 97.31 21 ALA B CA 1
ATOM 638 C C . ALA B 1 21 ? -3.002 -7.625 -6.91 1 97.31 21 ALA B C 1
ATOM 640 O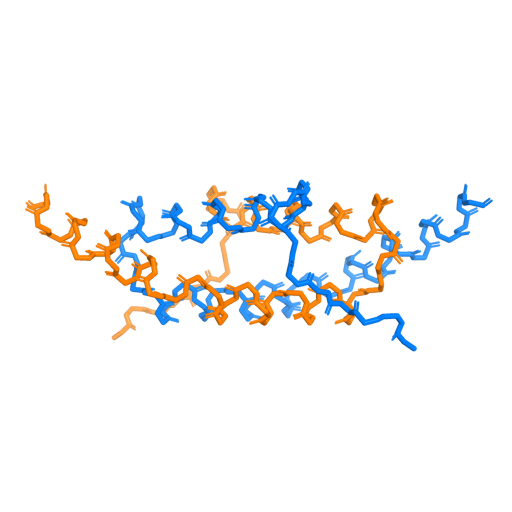 O . ALA B 1 21 ? -2.779 -8.711 -7.449 1 97.31 21 ALA B O 1
ATOM 641 N N . ARG B 1 22 ? -2.656 -6.48 -7.445 1 96.56 22 ARG B N 1
ATOM 642 C CA . ARG B 1 22 ? -1.955 -6.414 -8.719 1 96.56 22 ARG B CA 1
ATOM 643 C C . ARG B 1 22 ? -0.589 -7.09 -8.633 1 96.56 22 ARG B C 1
ATOM 645 O O . ARG B 1 22 ? -0.173 -7.785 -9.562 1 96.56 22 ARG B O 1
ATOM 652 N N . LEU B 1 23 ? 0.154 -6.836 -7.543 1 95.88 23 LEU B N 1
ATOM 653 C CA . LEU B 1 23 ? 1.454 -7.469 -7.352 1 95.88 23 LEU B CA 1
ATOM 654 C C . LEU B 1 23 ? 1.328 -8.984 -7.379 1 95.88 23 LEU B C 1
ATOM 656 O O . LEU B 1 23 ? 2.18 -9.672 -7.949 1 95.88 23 LEU B O 1
ATOM 660 N N . VAL B 1 24 ? 0.196 -9.5 -6.84 1 95.69 24 VAL B N 1
ATOM 661 C CA . VAL B 1 24 ? -0.005 -10.938 -6.746 1 95.69 24 VAL B CA 1
ATOM 662 C C . VAL B 1 24 ? -0.511 -11.484 -8.078 1 95.69 24 VAL B C 1
ATOM 664 O O . VAL B 1 24 ? 0.046 -12.438 -8.617 1 95.69 24 VAL B O 1
ATOM 667 N N . GLU B 1 25 ? -1.456 -10.859 -8.648 1 93.5 25 GLU B N 1
ATOM 668 C CA . GLU B 1 25 ? -2.166 -11.398 -9.812 1 93.5 25 GLU B CA 1
ATOM 669 C C . GLU B 1 25 ? -1.404 -11.109 -11.102 1 93.5 25 GLU B C 1
ATOM 671 O O . GLU B 1 25 ? -1.397 -11.938 -12.016 1 93.5 25 GLU B O 1
ATOM 676 N N . ALA B 1 26 ? -0.752 -9.945 -11.188 1 89.56 26 ALA B N 1
ATOM 677 C CA . ALA B 1 26 ? -0.114 -9.555 -12.438 1 89.56 26 ALA B CA 1
ATOM 678 C C . ALA B 1 26 ? 1.388 -9.82 -12.398 1 89.56 26 ALA B C 1
ATOM 680 O O . ALA B 1 26 ? 1.998 -10.125 -13.422 1 89.56 26 ALA B O 1
ATOM 681 N N . GLU B 1 27 ? 1.95 -9.719 -11.25 1 88.25 27 GLU B N 1
ATOM 682 C CA . GLU B 1 27 ? 3.4 -9.859 -11.156 1 88.25 27 GLU B CA 1
ATOM 683 C C . GLU B 1 27 ? 3.791 -11.211 -10.555 1 88.25 27 GLU B C 1
ATOM 685 O O . GLU B 1 27 ? 4.973 -11.562 -10.531 1 88.25 27 GLU B O 1
ATOM 690 N N . GLY B 1 28 ? 2.836 -11.977 -10.031 1 91 28 GLY B N 1
ATOM 691 C CA . GLY B 1 28 ? 3.0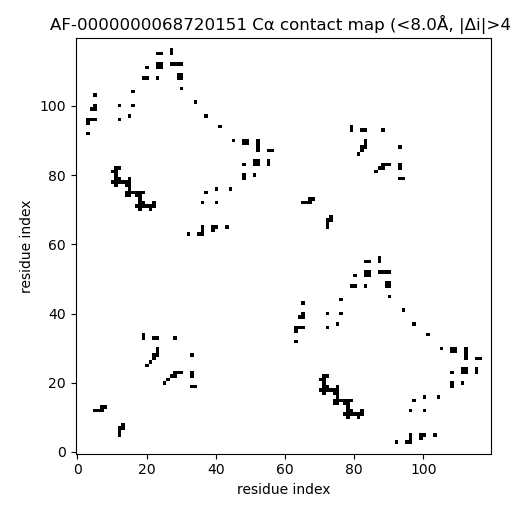47 -13.344 -9.586 1 91 28 GLY B CA 1
ATOM 692 C C . GLY B 1 28 ? 3.686 -13.438 -8.219 1 91 28 GLY B C 1
ATOM 693 O O . GLY B 1 28 ? 4.215 -14.484 -7.84 1 91 28 GLY B O 1
ATOM 694 N N . LEU B 1 29 ? 3.721 -12.352 -7.5 1 94.19 29 LEU B N 1
ATOM 695 C CA . LEU B 1 29 ? 4.297 -12.367 -6.156 1 94.19 29 LEU B CA 1
ATOM 696 C C . LEU B 1 29 ? 3.406 -13.148 -5.195 1 94.19 29 LEU B C 1
ATOM 698 O O . LEU B 1 29 ? 2.18 -13.109 -5.305 1 94.19 29 LEU B O 1
ATOM 702 N N . THR B 1 30 ? 4.023 -13.844 -4.27 1 95.12 30 THR B N 1
ATOM 703 C CA . THR B 1 30 ? 3.27 -14.406 -3.156 1 95.12 30 THR B CA 1
ATOM 704 C C . THR B 1 30 ? 2.803 -13.312 -2.207 1 95.12 30 THR B C 1
ATOM 706 O O . THR B 1 30 ? 3.318 -12.188 -2.24 1 95.12 30 THR B O 1
ATOM 709 N N . PRO B 1 31 ? 1.835 -13.57 -1.4 1 95.75 31 PRO B N 1
ATOM 710 C CA . PRO B 1 31 ? 1.422 -12.578 -0.41 1 95.75 31 PRO B CA 1
ATOM 711 C C . PRO B 1 31 ? 2.58 -12.086 0.456 1 95.75 31 PRO B C 1
ATOM 713 O O . PRO B 1 31 ? 2.697 -10.891 0.719 1 95.75 31 PRO B O 1
ATOM 716 N N . HIS B 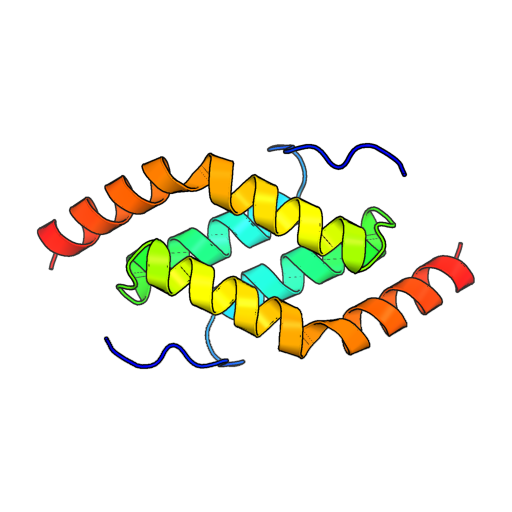1 32 ? 3.465 -12.961 0.843 1 95.81 32 HIS B N 1
ATOM 717 C CA . HIS B 1 32 ? 4.613 -12.578 1.66 1 95.81 32 HIS B CA 1
ATOM 718 C C . HIS B 1 32 ? 5.547 -11.641 0.9 1 95.81 32 HIS B C 1
ATOM 720 O O . HIS B 1 32 ? 6.02 -10.648 1.453 1 95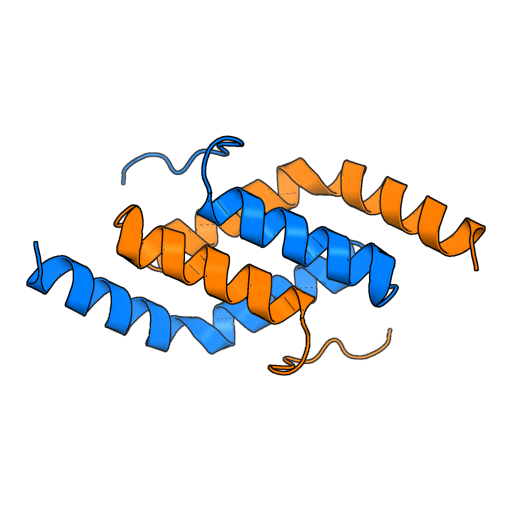.81 32 HIS B O 1
ATOM 726 N N . GLU B 1 33 ? 5.785 -11.969 -0.324 1 96 33 GLU B N 1
ATOM 727 C CA . GLU B 1 33 ? 6.637 -11.109 -1.144 1 96 33 GLU B CA 1
ATOM 728 C C . GLU B 1 33 ? 5.988 -9.742 -1.365 1 96 33 GLU B C 1
ATOM 730 O O . GLU B 1 33 ? 6.676 -8.719 -1.363 1 96 33 GLU B O 1
ATOM 735 N N . ALA B 1 34 ? 4.648 -9.727 -1.633 1 96.56 34 ALA B N 1
ATOM 736 C CA . ALA B 1 34 ? 3.926 -8.469 -1.773 1 96.56 34 ALA B CA 1
ATOM 737 C C . ALA B 1 34 ? 4.059 -7.617 -0.513 1 96.56 34 ALA B C 1
ATOM 739 O O . ALA B 1 34 ? 4.215 -6.398 -0.594 1 96.56 34 ALA B O 1
ATOM 740 N N . PHE B 1 35 ? 4.004 -8.219 0.645 1 96.69 35 PHE B N 1
ATOM 741 C CA . PHE B 1 35 ? 4.145 -7.5 1.905 1 96.69 35 PHE B CA 1
ATOM 742 C C . PHE B 1 35 ? 5.57 -6.996 2.088 1 96.69 35 PHE B C 1
ATOM 744 O O . PHE B 1 35 ? 5.789 -5.934 2.68 1 96.69 35 PHE B O 1
ATOM 751 N N . ASP B 1 36 ? 6.57 -7.711 1.607 1 96 36 ASP B N 1
ATOM 752 C CA . ASP B 1 36 ? 7.941 -7.211 1.592 1 96 36 ASP B CA 1
ATOM 753 C C . ASP B 1 36 ? 8.055 -5.945 0.746 1 96 36 ASP B C 1
ATOM 755 O O . ASP B 1 36 ? 8.789 -5.023 1.1 1 96 36 ASP B O 1
ATOM 759 N N . VAL B 1 37 ? 7.32 -5.945 -0.359 1 95.56 37 VAL B N 1
ATOM 760 C CA . VAL B 1 37 ? 7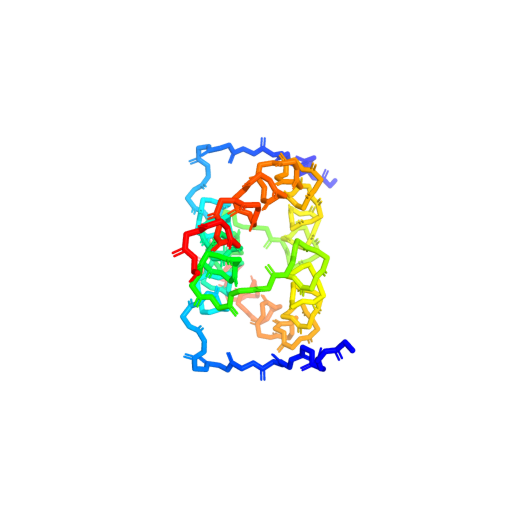.289 -4.754 -1.202 1 95.56 37 VAL B CA 1
ATOM 761 C C . VAL B 1 37 ? 6.727 -3.576 -0.413 1 95.56 37 VAL B C 1
ATOM 763 O O . VAL B 1 37 ? 7.23 -2.455 -0.513 1 95.56 37 VAL B O 1
ATOM 766 N N . LEU B 1 38 ? 5.648 -3.773 0.426 1 95.81 38 LEU B N 1
ATOM 767 C CA . LEU B 1 38 ? 5.082 -2.709 1.247 1 95.81 38 LEU B CA 1
ATOM 768 C C . LEU B 1 38 ? 6.141 -2.113 2.17 1 95.81 38 LEU B C 1
ATOM 770 O O . LEU B 1 38 ? 6.195 -0.895 2.354 1 95.81 38 LEU B O 1
ATOM 774 N N . ARG B 1 39 ? 6.906 -2.963 2.721 1 94.31 39 ARG B N 1
ATOM 775 C CA . ARG B 1 39 ? 7.949 -2.486 3.625 1 94.31 39 ARG B CA 1
ATOM 776 C C . ARG B 1 39 ? 8.961 -1.619 2.883 1 94.31 39 ARG B C 1
ATOM 778 O O . ARG B 1 39 ? 9.414 -0.601 3.408 1 94.31 39 ARG B O 1
ATOM 785 N N . LEU B 1 40 ? 9.32 -2.033 1.694 1 95.44 40 LEU B N 1
ATOM 786 C CA . LEU B 1 40 ? 10.242 -1.244 0.879 1 95.44 40 LEU B CA 1
ATOM 787 C C . LEU B 1 40 ? 9.625 0.105 0.521 1 95.44 40 LEU B C 1
ATOM 789 O O . LEU B 1 40 ? 10.305 1.135 0.585 1 95.44 40 LEU B O 1
ATOM 793 N N . ILE B 1 41 ? 8.375 0.032 0.215 1 96.5 41 ILE B N 1
ATOM 794 C CA . ILE B 1 41 ? 7.68 1.263 -0.14 1 96.5 41 ILE B CA 1
ATOM 795 C C . ILE B 1 41 ? 7.656 2.205 1.061 1 96.5 41 ILE B C 1
ATOM 797 O O . ILE B 1 41 ? 7.883 3.41 0.917 1 96.5 41 ILE B O 1
ATOM 801 N N . GLN B 1 42 ? 7.328 1.635 2.174 1 95.69 42 GLN B N 1
ATOM 802 C CA . GLN B 1 42 ? 7.34 2.422 3.402 1 95.69 42 GLN B CA 1
ATOM 803 C C . GLN B 1 42 ? 8.672 3.145 3.584 1 95.69 42 GLN B C 1
ATOM 805 O O . GLN B 1 42 ? 8.703 4.359 3.795 1 95.69 42 GLN B O 1
ATOM 810 N N . THR B 1 43 ? 9.734 2.467 3.463 1 94.75 43 THR B N 1
ATOM 811 C CA . THR B 1 43 ? 11.07 2.998 3.703 1 94.75 43 THR B CA 1
ATOM 812 C C . THR B 1 43 ? 11.43 4.043 2.652 1 94.75 43 THR B C 1
ATOM 814 O O . THR B 1 43 ? 12.031 5.07 2.973 1 94.75 43 THR B O 1
ATOM 817 N N . ASN B 1 44 ? 11.031 3.834 1.506 1 95.75 44 ASN B N 1
ATOM 818 C CA . ASN B 1 44 ? 11.461 4.684 0.402 1 95.75 44 ASN B CA 1
ATOM 819 C C . ASN B 1 44 ? 10.586 5.926 0.27 1 95.75 44 ASN B C 1
ATOM 821 O O . ASN B 1 44 ? 10.961 6.887 -0.407 1 95.75 44 ASN B O 1
ATOM 825 N N . THR B 1 45 ? 9.438 5.848 0.952 1 96.12 45 THR B N 1
ATOM 826 C CA . THR B 1 45 ? 8.508 6.949 0.726 1 96.12 45 THR B CA 1
ATOM 827 C C . THR B 1 45 ? 8.32 7.77 1.999 1 96.12 45 THR B C 1
ATOM 829 O O . THR B 1 45 ? 7.598 8.766 2 1 96.12 45 THR B O 1
ATOM 832 N N . PHE B 1 46 ? 8.922 7.438 3.051 1 96.25 46 PHE B N 1
ATOM 833 C CA . PHE B 1 46 ? 8.688 8.078 4.34 1 96.25 46 PHE B CA 1
ATOM 834 C C . PHE B 1 46 ? 8.906 9.586 4.242 1 96.25 46 PHE B C 1
ATOM 836 O O . PHE B 1 46 ? 8.047 10.375 4.637 1 96.25 46 PHE B O 1
ATOM 843 N N . HIS B 1 47 ? 10.062 10.047 3.73 1 96.12 47 HIS B N 1
ATOM 844 C CA . HIS B 1 47 ? 10.398 11.469 3.68 1 96.12 47 HIS B CA 1
ATOM 845 C C . HIS B 1 47 ? 9.422 12.234 2.801 1 96.12 47 HIS B C 1
ATOM 847 O O . HIS B 1 47 ? 8.992 13.336 3.154 1 96.12 47 HIS B O 1
ATOM 853 N N . ALA B 1 48 ? 9.188 11.672 1.687 1 96.12 48 ALA B N 1
ATOM 854 C CA . ALA B 1 48 ? 8.242 12.312 0.777 1 96.12 48 ALA B CA 1
ATOM 855 C C . ALA B 1 48 ? 6.875 12.469 1.433 1 96.12 48 ALA B C 1
ATOM 857 O O . ALA B 1 48 ? 6.234 13.516 1.301 1 96.12 48 ALA B O 1
ATOM 858 N N . LEU B 1 49 ? 6.398 11.508 2.258 1 97.12 49 LEU B N 1
ATOM 859 C CA . LEU B 1 49 ? 5.109 11.562 2.945 1 97.12 49 LEU B CA 1
ATOM 860 C C . LEU B 1 49 ? 5.148 12.578 4.086 1 97.12 49 LEU B C 1
ATOM 862 O O . LEU B 1 49 ? 4.156 13.258 4.352 1 97.12 49 LEU B O 1
ATOM 866 N N . ALA B 1 50 ? 6.293 12.594 4.742 1 96.88 50 ALA B N 1
ATOM 867 C CA . ALA B 1 50 ? 6.457 13.578 5.805 1 96.88 50 ALA B CA 1
ATOM 868 C C . ALA B 1 50 ? 6.336 15 5.262 1 96.88 50 ALA B C 1
ATOM 870 O O . ALA B 1 50 ? 5.668 15.852 5.859 1 96.88 50 ALA B O 1
ATOM 871 N N . ASP B 1 51 ? 6.984 15.266 4.148 1 96.25 51 ASP B N 1
ATOM 872 C CA . ASP B 1 51 ? 6.898 16.578 3.508 1 96.25 51 ASP B CA 1
ATOM 873 C C . ASP B 1 51 ? 5.465 16.891 3.088 1 96.25 51 ASP B C 1
ATOM 875 O O . ASP B 1 51 ? 4.988 18 3.273 1 96.25 51 ASP B O 1
ATOM 879 N N . LEU B 1 52 ? 4.801 15.898 2.51 1 94.44 52 LEU B N 1
ATOM 880 C CA . LEU B 1 52 ? 3.406 16.047 2.113 1 94.44 52 LEU B CA 1
ATOM 881 C C . LEU B 1 52 ? 2.535 16.422 3.311 1 94.44 52 LEU B C 1
ATOM 883 O O . LEU B 1 52 ? 1.627 17.234 3.189 1 94.44 52 LEU B O 1
ATOM 887 N N . HIS B 1 53 ? 2.807 15.758 4.402 1 95.12 53 HIS B N 1
ATOM 888 C CA . HIS B 1 53 ? 2.035 16.031 5.609 1 95.12 53 HIS B CA 1
ATOM 889 C C . HIS B 1 53 ? 2.23 17.469 6.082 1 95.12 53 HIS B C 1
ATOM 891 O O . HIS B 1 53 ? 1.28 18.109 6.531 1 95.12 53 HIS B O 1
ATOM 897 N N . LYS B 1 54 ? 3.482 17.922 6.043 1 94.44 54 LYS B N 1
ATOM 898 C CA . LYS B 1 54 ? 3.773 19.312 6.414 1 94.44 54 LYS B CA 1
ATOM 899 C C . LYS B 1 54 ? 2.98 20.281 5.551 1 94.44 54 LYS B C 1
ATOM 901 O O . LYS B 1 54 ? 2.434 21.266 6.059 1 94.44 54 LYS B O 1
ATOM 906 N N . GLU B 1 55 ? 2.973 20 4.285 1 90.81 55 GLU B N 1
ATOM 907 C CA . GLU B 1 55 ? 2.227 20.844 3.354 1 90.81 55 GLU B CA 1
ATOM 908 C C . GLU B 1 55 ? 0.732 20.828 3.66 1 90.81 55 GLU B C 1
ATOM 910 O O . GLU B 1 55 ? 0.055 21.844 3.568 1 90.81 55 GLU B O 1
ATOM 915 N N . TYR B 1 56 ? 0.192 19.609 3.949 1 87.19 56 TYR B N 1
ATOM 916 C CA . TYR B 1 56 ? -1.21 19.453 4.32 1 87.19 56 TYR B CA 1
ATOM 917 C C . TYR B 1 56 ? -1.56 20.328 5.52 1 87.19 56 TYR B C 1
ATOM 919 O O . TYR B 1 56 ? -2.6 20.984 5.531 1 87.19 56 TYR B O 1
ATOM 927 N N . LYS B 1 57 ? -0.707 20.375 6.484 1 88 57 LYS B N 1
ATOM 928 C CA . LYS B 1 57 ? -0.944 21.141 7.711 1 88 57 LYS B CA 1
ATOM 929 C C . LYS B 1 57 ? -0.881 22.641 7.445 1 88 57 LYS B C 1
ATOM 931 O O . LYS B 1 57 ? -1.622 23.422 8.055 1 88 57 LYS B O 1
ATOM 936 N N . ASN B 1 58 ? -0.029 22.922 6.574 1 86.5 58 ASN B N 1
ATOM 937 C CA . ASN B 1 58 ? 0.141 24.328 6.273 1 86.5 58 ASN B CA 1
ATOM 938 C C . ASN B 1 58 ? -1.02 24.875 5.441 1 86.5 58 ASN B C 1
ATOM 940 O O . ASN B 1 58 ? -1.293 26.078 5.457 1 86.5 58 ASN B O 1
ATOM 944 N N . ASN B 1 59 ? -1.607 24 4.68 1 81.88 59 ASN B N 1
ATOM 945 C CA . ASN B 1 59 ? -2.678 24.453 3.791 1 81.88 59 ASN B CA 1
ATOM 946 C C . ASN B 1 59 ? -4.035 24.391 4.48 1 81.88 59 ASN B C 1
ATOM 948 O O . ASN B 1 59 ? -5.051 24.766 3.893 1 81.88 59 ASN B O 1
ATOM 952 N N . LYS B 1 60 ? -4.254 23.766 5.578 1 70.81 60 LYS B N 1
ATOM 953 C CA . LYS B 1 60 ? -5.484 23.844 6.363 1 70.81 60 LYS B CA 1
ATOM 954 C C . LYS B 1 60 ? -5.441 25.016 7.34 1 70.81 60 LYS B C 1
ATOM 956 O O . LYS B 1 60 ? -6.438 25.719 7.527 1 70.81 60 LYS B O 1
#

Secondary structure (DSSP, 8-state):
-------TT-HHHHHHHHHHHHHHHTT---HHHHHHHHHHHHHHHHHHHHHHHHHHHHH-/-------TT-HHHHHHHHHHHHHHHTT---HHHHHHHHHHHHHHHHHHHHHHHHHHHHH-